Protein AF-A0A4Q5N8C0-F1 (afdb_monomer_lite)

Structure (mmCIF, N/CA/C/O backbone):
data_AF-A0A4Q5N8C0-F1
#
_entry.id   AF-A0A4Q5N8C0-F1
#
loop_
_atom_site.group_PDB
_atom_site.id
_atom_site.type_symbol
_atom_site.label_atom_id
_atom_site.label_alt_id
_atom_site.label_comp_id
_atom_site.label_asym_id
_atom_site.label_entity_id
_atom_site.label_seq_id
_atom_site.pdbx_PDB_ins_code
_atom_site.Cartn_x
_atom_site.Cartn_y
_atom_site.Cartn_z
_atom_site.occupancy
_atom_site.B_iso_or_equiv
_atom_site.auth_seq_id
_atom_site.auth_comp_id
_atom_site.auth_asym_id
_atom_site.auth_atom_id
_atom_site.pdbx_PDB_model_num
ATOM 1 N N . MET A 1 1 ? -14.008 -33.282 39.082 1.00 51.38 1 MET A N 1
ATOM 2 C CA . MET A 1 1 ? -14.735 -32.876 37.865 1.00 51.38 1 MET A CA 1
ATOM 3 C C . MET A 1 1 ? -13.924 -31.740 37.279 1.00 51.38 1 MET A C 1
ATOM 5 O O . MET A 1 1 ? -13.877 -30.694 37.902 1.00 51.38 1 MET A O 1
ATOM 9 N N . SER A 1 2 ? -13.135 -32.016 36.242 1.00 55.94 2 SER A N 1
ATOM 10 C CA . SER A 1 2 ? -12.121 -31.096 35.720 1.00 55.94 2 SER A CA 1
ATOM 11 C C . SER A 1 2 ? -12.774 -29.844 35.144 1.00 55.94 2 SER A C 1
ATOM 13 O O . SER A 1 2 ? -13.571 -29.945 34.214 1.00 55.94 2 SER A O 1
ATOM 15 N N . GLU A 1 3 ? -12.448 -28.681 35.698 1.00 65.12 3 GLU A N 1
ATOM 16 C CA . GLU A 1 3 ? -12.734 -27.397 35.072 1.00 65.12 3 GLU A CA 1
ATOM 17 C C . GLU A 1 3 ? -11.898 -27.297 33.793 1.00 65.12 3 GLU A C 1
ATOM 19 O O . GLU A 1 3 ? -10.679 -27.135 33.822 1.00 65.12 3 GLU A O 1
ATOM 24 N N . ASP A 1 4 ? -12.568 -27.466 32.656 1.00 54.84 4 ASP A N 1
ATOM 25 C CA . ASP A 1 4 ? -12.039 -27.148 31.338 1.00 54.84 4 ASP A CA 1
ATOM 26 C C . ASP A 1 4 ? -11.800 -25.632 31.269 1.00 54.84 4 ASP A C 1
ATOM 28 O O . ASP A 1 4 ? -12.680 -24.840 30.931 1.00 54.84 4 ASP A O 1
ATOM 32 N N . HIS A 1 5 ? -10.600 -25.205 31.660 1.00 56.09 5 HIS A N 1
ATOM 33 C CA . HIS A 1 5 ? -10.056 -23.898 31.314 1.00 56.09 5 HIS A CA 1
ATOM 34 C C . HIS A 1 5 ? -9.683 -23.892 29.830 1.00 56.09 5 HIS A C 1
ATOM 36 O O . HIS A 1 5 ? -8.511 -23.848 29.461 1.00 56.09 5 HIS A O 1
ATOM 42 N N . SER A 1 6 ? -10.700 -23.905 28.971 1.00 63.94 6 SER A N 1
ATOM 43 C CA . SER A 1 6 ? -10.562 -23.450 27.596 1.00 63.94 6 SER A CA 1
ATOM 44 C C . SER A 1 6 ? -10.346 -21.932 27.636 1.00 63.94 6 SER A C 1
ATOM 46 O O . SER A 1 6 ? -11.261 -21.202 28.029 1.00 63.9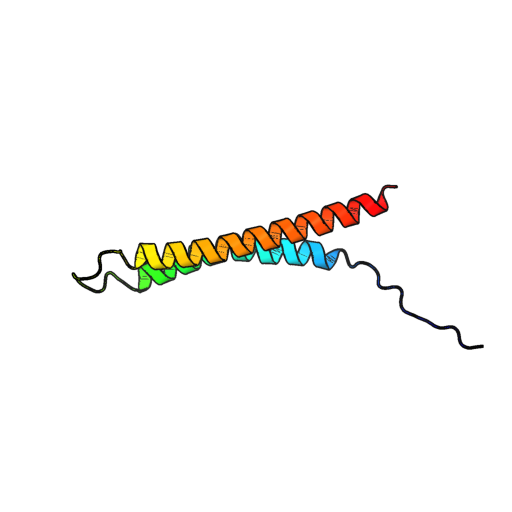4 6 SER A O 1
ATOM 48 N N . PRO A 1 7 ? -9.151 -21.412 27.289 1.00 56.12 7 PRO A N 1
ATOM 49 C CA . PRO A 1 7 ? -8.936 -19.976 27.239 1.00 56.12 7 PRO A CA 1
ATOM 50 C C . PRO A 1 7 ? -9.856 -19.404 26.161 1.00 56.12 7 PRO A C 1
ATOM 52 O O . PRO A 1 7 ? -9.661 -19.645 24.969 1.00 56.12 7 PRO A O 1
ATOM 55 N N . ALA A 1 8 ? -10.885 -18.665 26.578 1.00 55.59 8 ALA A N 1
ATOM 56 C CA . ALA A 1 8 ? -11.727 -17.910 25.667 1.00 55.59 8 ALA A CA 1
ATOM 57 C C . ALA A 1 8 ? -10.812 -16.993 24.844 1.00 55.59 8 ALA A C 1
ATOM 59 O O . ALA A 1 8 ? -10.177 -16.087 25.385 1.00 55.59 8 ALA A O 1
ATOM 60 N N . ALA A 1 9 ? -10.685 -17.282 23.548 1.00 55.12 9 ALA A N 1
ATOM 61 C CA . ALA A 1 9 ? -9.855 -16.529 22.624 1.00 55.12 9 ALA A CA 1
ATOM 62 C C . ALA A 1 9 ? -10.356 -15.081 22.569 1.00 55.12 9 ALA A C 1
ATOM 64 O O . ALA A 1 9 ? -11.296 -14.761 21.841 1.00 55.12 9 ALA A O 1
ATOM 65 N N . HIS A 1 10 ? -9.752 -14.206 23.373 1.00 55.41 10 HIS A N 1
ATOM 66 C CA . HIS A 1 10 ? -10.043 -12.783 23.348 1.00 55.41 10 HIS A CA 1
ATOM 67 C C . HIS A 1 10 ? -9.705 -12.265 21.942 1.00 55.41 10 HIS A C 1
ATOM 69 O O . HIS A 1 10 ? -8.559 -12.416 21.508 1.00 55.41 10 HIS A O 1
ATOM 75 N N . PRO A 1 11 ? -10.660 -11.672 21.200 1.00 56.06 11 PRO A N 1
ATOM 76 C CA . PRO A 1 11 ? -10.362 -11.047 19.922 1.00 56.06 11 PRO A CA 1
ATOM 77 C C . PRO A 1 11 ? -9.390 -9.905 20.192 1.00 56.06 11 PRO A C 1
ATOM 79 O O . PRO A 1 11 ? -9.773 -8.889 20.767 1.00 56.06 11 PRO A O 1
ATOM 82 N N . ASP A 1 12 ? -8.123 -10.118 19.859 1.00 63.78 12 ASP A N 1
ATOM 83 C CA . ASP A 1 12 ? -7.044 -9.219 20.235 1.00 63.78 12 ASP A CA 1
ATOM 84 C C . ASP A 1 12 ? -7.077 -7.984 19.310 1.00 63.78 12 ASP A C 1
ATOM 86 O O . ASP A 1 12 ? -6.747 -8.093 18.119 1.00 63.78 12 ASP A O 1
ATOM 90 N N . PRO A 1 13 ? -7.522 -6.803 19.789 1.00 63.00 13 PRO A N 1
ATOM 91 C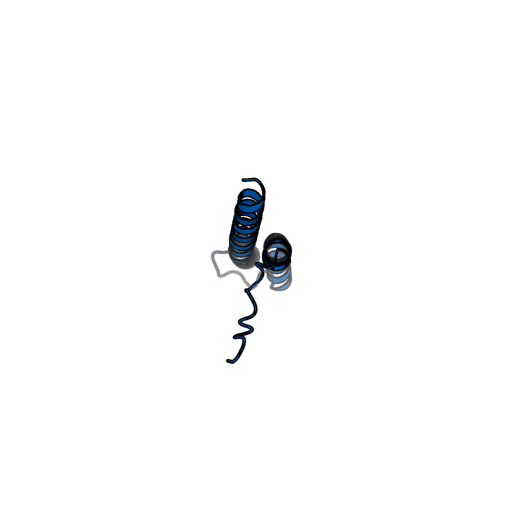 CA . PRO A 1 13 ? -7.683 -5.613 18.946 1.00 63.00 13 PRO A CA 1
ATOM 92 C C . PRO A 1 13 ? -6.346 -5.141 18.353 1.00 63.00 13 PRO A C 1
ATOM 94 O O . PRO A 1 13 ? -6.318 -4.478 17.311 1.00 63.00 13 PRO A O 1
ATOM 97 N N . SER A 1 14 ? -5.233 -5.554 18.967 1.00 68.50 14 SER A N 1
ATOM 98 C CA . SER A 1 14 ? -3.864 -5.350 18.492 1.00 68.50 14 SER A CA 1
ATOM 99 C C . SER A 1 14 ? -3.625 -5.920 17.086 1.00 68.50 14 SER A C 1
ATOM 101 O O . SER A 1 14 ? -2.839 -5.362 16.315 1.00 68.50 14 SER A O 1
ATOM 103 N N . ARG A 1 15 ? -4.345 -6.981 16.693 1.00 70.56 15 ARG A N 1
ATOM 104 C CA . ARG A 1 15 ? -4.198 -7.630 15.382 1.00 70.56 15 ARG A CA 1
ATOM 105 C C . ARG A 1 15 ? -4.702 -6.748 14.237 1.00 70.56 15 ARG A C 1
ATOM 107 O O . ARG A 1 15 ? -4.071 -6.703 13.182 1.00 70.56 15 ARG A O 1
ATOM 114 N N . GLY A 1 16 ? -5.795 -6.013 14.463 1.00 70.25 16 GLY A N 1
ATOM 115 C CA . GLY A 1 16 ? -6.346 -5.052 13.503 1.00 70.25 16 GLY A CA 1
ATOM 116 C C . GLY A 1 16 ? -5.411 -3.860 13.309 1.00 70.25 16 GLY A C 1
ATOM 117 O O . GLY A 1 16 ? -4.982 -3.587 12.190 1.00 70.25 16 GLY A O 1
ATOM 118 N N . VAL A 1 17 ? -4.987 -3.232 14.410 1.00 76.69 17 VAL A N 1
ATOM 119 C CA . VAL A 1 17 ? -4.057 -2.088 14.385 1.00 76.69 17 VAL A CA 1
ATOM 120 C C . VAL A 1 17 ? -2.732 -2.456 13.712 1.00 76.69 17 VAL A C 1
ATOM 122 O O . VAL A 1 17 ? -2.261 -1.732 12.837 1.00 76.69 17 VAL A O 1
ATOM 125 N N . ARG A 1 18 ? -2.161 -3.625 14.033 1.00 76.38 18 ARG A N 1
ATOM 126 C CA . ARG A 1 18 ? -0.919 -4.101 13.406 1.00 76.38 18 ARG A CA 1
ATOM 127 C C . ARG A 1 18 ? -1.068 -4.292 11.897 1.00 76.38 18 ARG A C 1
ATOM 129 O O . ARG A 1 18 ? -0.149 -3.952 11.162 1.00 76.38 18 ARG A O 1
ATOM 136 N N . SER A 1 19 ? -2.208 -4.803 11.429 1.00 73.25 19 SER A N 1
ATOM 137 C CA . SER A 1 19 ? -2.460 -4.974 9.991 1.00 73.25 19 SER A CA 1
ATOM 138 C C . SER A 1 19 ? -2.641 -3.649 9.242 1.00 73.25 19 SER A C 1
ATOM 140 O O . SER A 1 19 ? -2.172 -3.536 8.112 1.00 73.25 19 SER A O 1
ATOM 142 N N . ILE A 1 20 ? -3.229 -2.632 9.885 1.00 77.94 20 ILE A N 1
ATOM 143 C CA . ILE A 1 20 ? -3.333 -1.273 9.332 1.00 77.94 20 ILE A CA 1
ATOM 144 C C . ILE A 1 20 ? -1.937 -0.670 9.176 1.00 77.94 20 ILE A C 1
ATOM 146 O O . ILE A 1 20 ? -1.605 -0.218 8.087 1.00 77.94 20 ILE A O 1
ATOM 150 N N . ILE A 1 21 ? -1.106 -0.730 10.225 1.00 83.69 21 ILE A N 1
ATOM 151 C CA . ILE A 1 21 ? 0.260 -0.178 10.215 1.00 83.69 21 ILE A CA 1
ATOM 152 C C . ILE A 1 21 ? 1.130 -0.876 9.163 1.00 83.69 21 ILE A C 1
ATOM 154 O O . ILE A 1 21 ? 1.817 -0.211 8.388 1.00 83.69 21 ILE A O 1
ATOM 158 N N . LEU A 1 22 ? 1.102 -2.214 9.106 1.00 80.19 22 LEU A N 1
ATOM 159 C CA . LEU A 1 22 ? 1.885 -2.961 8.118 1.00 80.19 22 LEU A CA 1
ATOM 160 C C . LEU A 1 22 ? 1.420 -2.652 6.692 1.00 80.19 22 LEU A C 1
ATOM 162 O O . LEU A 1 22 ? 2.244 -2.432 5.808 1.00 80.19 22 LEU A O 1
ATOM 166 N N . GLY A 1 23 ? 0.102 -2.619 6.477 1.00 75.94 23 GLY A N 1
ATOM 167 C CA . GLY A 1 23 ? -0.485 -2.327 5.177 1.00 75.94 23 GLY A CA 1
ATOM 168 C C . GLY A 1 23 ? -0.200 -0.896 4.714 1.00 75.94 23 GLY A C 1
ATOM 169 O O . GLY A 1 23 ? 0.176 -0.705 3.562 1.00 75.94 23 GLY A O 1
ATOM 170 N N . SER A 1 24 ? -0.288 0.102 5.603 1.00 77.56 24 SER A N 1
ATOM 171 C CA . SER A 1 24 ? 0.048 1.494 5.279 1.00 77.56 24 SER A CA 1
ATOM 172 C C . SER A 1 24 ? 1.534 1.667 4.981 1.00 77.56 24 SER A C 1
ATOM 174 O O . SER A 1 24 ? 1.897 2.398 4.064 1.00 77.56 24 SER A O 1
ATOM 176 N N . LEU A 1 25 ? 2.400 0.968 5.724 1.00 84.25 25 LEU A N 1
ATOM 177 C CA . LEU A 1 25 ? 3.837 0.992 5.476 1.00 84.25 25 LEU A CA 1
ATOM 178 C C . LEU A 1 25 ? 4.158 0.385 4.104 1.00 84.25 25 LEU A C 1
ATOM 180 O O . LEU A 1 25 ? 4.882 0.994 3.326 1.00 84.25 25 LEU A O 1
ATOM 184 N N . LEU A 1 26 ? 3.568 -0.767 3.772 1.00 79.81 26 LEU A N 1
ATOM 185 C CA . LEU A 1 26 ? 3.700 -1.397 2.453 1.00 79.81 26 LEU A CA 1
ATOM 186 C C . LEU A 1 26 ? 3.153 -0.511 1.327 1.00 79.81 26 LEU A C 1
ATOM 188 O O . LEU A 1 26 ? 3.788 -0.406 0.282 1.00 79.81 26 LEU A O 1
ATOM 192 N N . ALA A 1 27 ? 2.022 0.161 1.551 1.00 77.62 27 ALA A N 1
ATOM 193 C CA . ALA A 1 27 ? 1.394 1.044 0.572 1.00 77.62 27 ALA A CA 1
ATOM 194 C C . ALA A 1 27 ? 2.291 2.210 0.139 1.00 77.62 27 ALA A C 1
ATOM 196 O O . ALA A 1 27 ? 2.224 2.628 -1.012 1.00 77.62 27 ALA A O 1
ATOM 197 N N . VAL A 1 28 ? 3.126 2.722 1.046 1.00 82.19 28 VAL A N 1
ATOM 198 C CA . VAL A 1 28 ? 4.018 3.857 0.773 1.00 82.19 28 VAL A CA 1
ATOM 199 C C . VAL A 1 28 ? 5.424 3.389 0.402 1.00 82.19 28 VAL A C 1
ATOM 201 O O . VAL A 1 28 ? 6.010 3.894 -0.554 1.00 82.19 28 VAL A O 1
ATOM 204 N N . LEU A 1 29 ? 5.976 2.409 1.122 1.00 83.81 29 LEU A N 1
ATOM 205 C CA . LEU A 1 29 ? 7.366 1.997 0.921 1.00 83.81 29 LEU A CA 1
ATOM 206 C C . LEU A 1 29 ? 7.559 1.141 -0.329 1.00 83.81 29 LEU A C 1
ATOM 208 O O . LEU A 1 29 ? 8.630 1.206 -0.923 1.00 83.81 29 LEU A O 1
ATOM 212 N N . ALA A 1 30 ? 6.560 0.365 -0.759 1.00 82.12 30 ALA A N 1
ATOM 213 C CA . ALA A 1 30 ? 6.711 -0.458 -1.957 1.00 82.12 30 ALA A CA 1
ATOM 214 C C . ALA A 1 30 ? 6.773 0.370 -3.257 1.00 82.12 30 ALA A C 1
ATOM 216 O O . ALA A 1 30 ? 7.689 0.126 -4.045 1.00 82.12 30 ALA A O 1
ATOM 217 N N . PRO A 1 31 ? 5.918 1.392 -3.479 1.00 76.00 31 PRO A N 1
ATOM 218 C CA . PRO A 1 31 ? 6.073 2.291 -4.622 1.00 76.00 31 PRO A CA 1
ATOM 219 C C . PRO A 1 31 ? 7.390 3.069 -4.592 1.00 76.00 31 PRO A C 1
ATOM 221 O O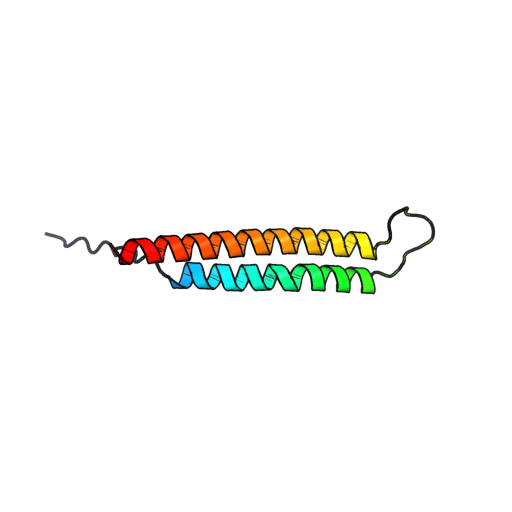 . PRO A 1 31 ? 8.064 3.156 -5.615 1.00 76.00 31 PRO A O 1
ATOM 224 N N . LEU A 1 32 ? 7.7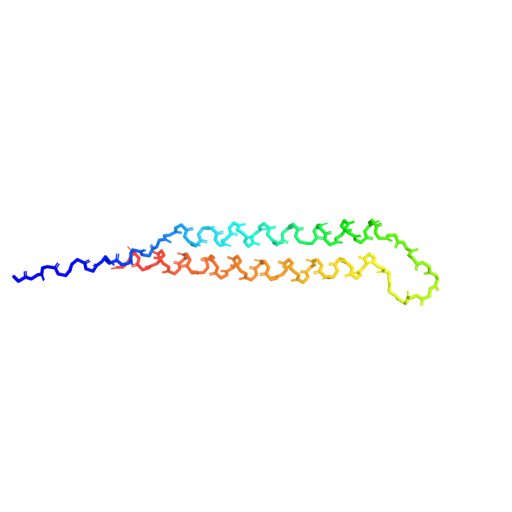97 3.583 -3.423 1.00 82.12 32 LEU A N 1
ATOM 225 C CA . LEU A 1 32 ? 9.071 4.297 -3.270 1.00 82.12 32 LEU A CA 1
ATOM 226 C C . LEU A 1 32 ? 10.278 3.389 -3.540 1.00 82.12 32 LEU A C 1
ATOM 228 O O . LEU A 1 32 ? 11.219 3.803 -4.211 1.00 82.12 32 LEU A O 1
ATOM 232 N N . GLY A 1 33 ? 10.242 2.146 -3.055 1.00 80.88 33 GLY A N 1
ATOM 233 C CA . GLY A 1 33 ? 11.272 1.143 -3.316 1.00 80.88 33 GLY A CA 1
ATOM 234 C C . GLY A 1 33 ? 11.334 0.735 -4.788 1.00 80.88 33 GLY A C 1
ATOM 235 O O . GLY A 1 33 ? 12.427 0.624 -5.335 1.00 80.88 33 GLY A O 1
ATOM 236 N N . GLY A 1 34 ? 10.181 0.581 -5.447 1.00 74.75 34 GLY A N 1
ATOM 237 C CA . GLY A 1 34 ? 10.103 0.337 -6.889 1.00 74.75 34 GLY A CA 1
ATOM 238 C C . GLY A 1 34 ? 10.687 1.493 -7.695 1.00 74.75 34 GLY A C 1
ATOM 239 O O . GLY A 1 34 ? 11.564 1.285 -8.524 1.00 74.75 34 GLY A O 1
ATOM 240 N N . PHE A 1 35 ? 10.297 2.729 -7.386 1.00 80.50 35 PHE A N 1
ATOM 241 C CA . PHE A 1 35 ? 10.879 3.920 -8.006 1.00 80.50 35 PHE A CA 1
ATOM 242 C C . PHE A 1 35 ? 12.405 3.987 -7.821 1.00 80.50 35 PHE A C 1
ATOM 244 O O . PHE A 1 35 ? 13.140 4.197 -8.786 1.00 80.50 35 PHE A O 1
ATOM 251 N N . LEU A 1 36 ? 12.893 3.759 -6.596 1.00 83.25 36 LEU A N 1
ATOM 252 C CA . LEU A 1 36 ? 14.321 3.805 -6.285 1.00 83.25 36 LEU A CA 1
ATOM 253 C C . LEU A 1 36 ? 15.102 2.700 -7.013 1.00 83.25 36 LEU A C 1
ATOM 255 O O . LEU A 1 36 ? 16.142 2.981 -7.606 1.00 83.25 36 LEU A O 1
ATOM 259 N N . GLY A 1 37 ? 14.582 1.470 -7.035 1.00 77.12 37 GLY A N 1
ATOM 260 C CA . GLY A 1 37 ? 15.174 0.357 -7.780 1.00 77.12 37 GLY A CA 1
ATOM 261 C C . GLY A 1 37 ? 15.240 0.630 -9.285 1.00 77.12 37 GLY A C 1
ATOM 262 O O . GLY A 1 37 ? 16.286 0.426 -9.896 1.00 77.12 37 GLY A O 1
ATOM 263 N N . GLY A 1 38 ? 14.172 1.189 -9.860 1.00 71.31 38 GLY A N 1
ATOM 264 C CA . GLY A 1 38 ? 14.140 1.614 -11.262 1.00 71.31 38 GLY A CA 1
ATOM 265 C C . GLY A 1 38 ? 15.155 2.711 -11.579 1.00 71.31 38 GLY A C 1
ATOM 266 O O . GLY A 1 38 ? 15.826 2.650 -12.604 1.00 71.31 38 GLY A O 1
ATOM 267 N N . SER A 1 39 ? 15.336 3.674 -10.669 1.00 73.88 39 SER A N 1
ATOM 268 C CA . SER A 1 39 ? 16.329 4.743 -10.835 1.00 73.88 39 SER A CA 1
ATOM 269 C C . SER A 1 39 ? 17.777 4.238 -10.782 1.00 73.88 39 SER A C 1
ATOM 271 O O . SER A 1 39 ? 18.633 4.754 -11.496 1.00 73.88 39 SER A O 1
ATOM 273 N N . MET A 1 40 ? 18.050 3.202 -9.977 1.00 76.88 40 MET A N 1
ATOM 274 C CA . MET A 1 40 ? 19.373 2.573 -9.886 1.00 76.88 40 MET A CA 1
ATOM 275 C C . MET A 1 40 ? 19.668 1.635 -11.058 1.00 76.88 40 MET A C 1
ATOM 277 O O . MET A 1 40 ? 20.833 1.460 -11.406 1.00 76.88 40 MET A O 1
ATOM 281 N N . ALA A 1 41 ? 18.638 1.034 -11.662 1.00 73.12 41 ALA A N 1
ATOM 282 C CA . ALA A 1 41 ? 18.797 0.119 -12.790 1.00 73.12 41 ALA A CA 1
ATOM 283 C C . ALA A 1 41 ? 19.386 0.807 -14.036 1.00 73.12 41 ALA A C 1
ATOM 285 O O . ALA A 1 41 ? 20.044 0.144 -14.837 1.00 73.12 41 ALA A O 1
ATOM 286 N N . GLY A 1 42 ? 19.209 2.129 -14.160 1.00 62.72 42 GLY A N 1
ATOM 287 C CA . GLY A 1 42 ? 19.687 2.914 -15.296 1.00 62.72 42 GLY A CA 1
ATOM 288 C C . GLY A 1 42 ? 18.985 2.549 -16.610 1.00 62.72 42 GLY A C 1
ATOM 289 O O . GLY A 1 42 ? 18.348 1.506 -16.737 1.00 62.72 42 GLY A O 1
ATOM 290 N N . THR A 1 43 ? 19.088 3.418 -17.615 1.00 59.03 43 THR A N 1
ATOM 291 C CA . THR A 1 43 ? 18.546 3.155 -18.954 1.00 59.03 43 THR A CA 1
ATOM 292 C C . THR A 1 43 ? 19.482 2.205 -19.702 1.00 59.03 43 THR A C 1
ATOM 294 O O . THR A 1 43 ? 20.417 2.608 -20.394 1.00 59.03 43 THR A O 1
ATOM 297 N N . SER A 1 44 ? 19.285 0.902 -19.522 1.00 58.53 44 SER A N 1
ATOM 298 C CA . SER A 1 44 ? 20.082 -0.137 -20.172 1.00 58.53 44 SER A CA 1
ATOM 299 C C . SER A 1 44 ? 19.695 -0.311 -21.648 1.00 58.53 44 SER A C 1
ATOM 301 O O . SER A 1 44 ? 19.099 -1.297 -22.053 1.00 58.53 44 SER A O 1
ATOM 303 N N . GLY A 1 45 ? 20.136 0.642 -22.472 1.00 56.09 45 GLY A N 1
ATOM 304 C CA . GLY A 1 45 ? 20.377 0.452 -23.904 1.00 56.09 45 GLY A CA 1
ATOM 305 C C . GLY A 1 45 ? 19.194 0.675 -24.864 1.00 56.09 45 GLY A C 1
ATOM 306 O O . GLY A 1 45 ? 18.046 0.772 -24.446 1.00 56.09 45 GLY A O 1
ATOM 307 N N . PRO A 1 46 ? 19.473 0.793 -26.180 1.00 58.09 46 PRO A N 1
ATOM 308 C CA . PRO A 1 46 ? 18.567 1.402 -27.164 1.00 58.09 46 PRO A CA 1
ATOM 309 C C . PRO A 1 46 ? 17.436 0.498 -27.689 1.00 58.09 46 PRO A C 1
ATOM 311 O O . PRO A 1 46 ? 16.917 0.777 -28.768 1.00 58.09 46 PRO A O 1
ATOM 314 N N . LEU A 1 47 ? 17.108 -0.617 -27.024 1.00 59.19 47 LEU A N 1
ATOM 315 C CA . LEU A 1 47 ? 16.387 -1.723 -27.674 1.00 59.19 47 LEU A CA 1
ATOM 316 C C . LEU A 1 47 ? 15.140 -2.276 -26.973 1.00 59.19 47 LEU A C 1
ATOM 318 O O . LEU A 1 47 ? 14.557 -3.198 -27.528 1.00 59.19 47 LEU A O 1
ATOM 322 N N . ASP A 1 48 ? 14.658 -1.712 -25.866 1.00 55.44 48 ASP A N 1
ATOM 323 C CA . ASP A 1 48 ? 13.384 -2.162 -25.287 1.00 55.44 48 ASP A CA 1
ATOM 324 C C . ASP A 1 48 ? 12.389 -1.004 -25.163 1.00 55.44 48 ASP A C 1
ATOM 326 O O . ASP A 1 48 ? 12.673 0.037 -24.579 1.00 55.44 48 ASP A O 1
ATOM 330 N N . ASP A 1 49 ? 11.208 -1.205 -25.746 1.00 68.06 49 ASP A N 1
ATOM 331 C CA . ASP A 1 49 ? 10.108 -0.248 -25.972 1.00 68.06 49 ASP A CA 1
ATOM 332 C C . ASP A 1 49 ? 9.503 0.350 -24.675 1.00 68.06 49 ASP A C 1
ATOM 334 O O . ASP A 1 49 ? 8.540 1.116 -24.708 1.00 68.06 49 ASP A O 1
ATOM 338 N N . VAL A 1 50 ? 10.041 -0.008 -23.500 1.00 67.19 50 VAL A N 1
ATOM 339 C CA . VAL A 1 50 ? 9.548 0.412 -22.184 1.00 67.19 50 VAL A CA 1
ATOM 340 C C . VAL A 1 50 ? 10.717 0.747 -21.259 1.00 67.19 50 VAL A C 1
ATOM 342 O O . VAL A 1 50 ? 11.550 -0.104 -20.956 1.00 67.19 50 VAL A O 1
ATOM 345 N N . ASP A 1 51 ? 10.738 1.987 -20.760 1.00 77.31 51 ASP A N 1
ATOM 346 C CA . ASP A 1 51 ? 11.770 2.469 -19.840 1.00 77.31 51 ASP A CA 1
ATOM 347 C C . ASP A 1 51 ? 11.785 1.619 -18.545 1.00 77.31 51 ASP A C 1
ATOM 349 O O . ASP A 1 51 ? 10.742 1.492 -17.883 1.00 77.31 51 ASP A O 1
ATOM 353 N N . PRO A 1 52 ? 12.935 1.041 -18.147 1.00 74.19 52 PRO A N 1
ATOM 354 C CA . PRO A 1 52 ? 13.061 0.250 -16.925 1.00 74.19 52 PRO A CA 1
ATOM 355 C C . PRO A 1 52 ? 12.558 0.972 -15.667 1.00 74.19 52 PRO A C 1
ATOM 357 O O . PRO A 1 52 ? 12.063 0.318 -14.744 1.00 74.19 52 PRO A O 1
ATOM 360 N N . LEU A 1 53 ? 12.614 2.309 -15.634 1.00 78.06 53 LEU A N 1
ATOM 361 C CA . LEU A 1 53 ? 12.042 3.107 -14.550 1.00 78.06 53 LEU A CA 1
ATOM 362 C C . LEU A 1 53 ? 10.526 2.893 -14.419 1.00 78.06 53 LEU A C 1
ATOM 364 O O . LEU A 1 53 ? 10.012 2.736 -13.310 1.00 78.06 53 LEU A O 1
ATOM 368 N N . VAL A 1 54 ? 9.812 2.854 -15.547 1.00 79.19 54 VAL A N 1
ATOM 369 C CA . VAL A 1 54 ? 8.359 2.639 -15.596 1.00 79.19 54 VAL A CA 1
ATOM 370 C C . VAL A 1 54 ? 8.021 1.227 -15.135 1.00 79.19 54 VAL A C 1
ATOM 372 O O . VAL A 1 54 ? 7.104 1.053 -14.335 1.00 79.19 54 VAL A O 1
ATOM 375 N N . VAL A 1 55 ? 8.784 0.223 -15.571 1.00 83.00 55 VAL A N 1
ATOM 376 C CA . VAL A 1 55 ? 8.568 -1.178 -15.177 1.00 83.00 55 VAL A CA 1
ATOM 377 C C . VAL A 1 55 ? 8.694 -1.341 -13.662 1.00 83.00 55 VAL A C 1
ATOM 379 O O . VAL A 1 55 ? 7.788 -1.862 -13.008 1.00 83.00 55 VAL A O 1
ATOM 382 N N . TRP A 1 56 ? 9.784 -0.843 -13.082 1.00 77.56 56 TRP A N 1
ATOM 383 C CA . TRP A 1 56 ? 10.032 -0.936 -11.646 1.00 77.56 56 TRP A CA 1
ATOM 384 C C . TRP A 1 56 ? 9.040 -0.120 -10.809 1.00 77.56 56 TRP A C 1
ATOM 386 O O . TRP A 1 56 ? 8.620 -0.568 -9.737 1.00 77.56 56 TRP A O 1
ATOM 396 N N . LEU A 1 57 ? 8.602 1.037 -11.314 1.00 82.56 57 LEU A N 1
ATOM 397 C CA . LEU A 1 57 ? 7.552 1.833 -10.685 1.00 82.56 57 LEU A CA 1
ATOM 398 C C . LEU A 1 57 ? 6.209 1.096 -10.689 1.00 82.56 57 LEU A C 1
ATOM 400 O O . LEU A 1 57 ? 5.543 1.047 -9.657 1.00 82.56 57 LEU A O 1
ATOM 404 N N . VAL A 1 58 ? 5.815 0.498 -11.816 1.00 81.94 58 VAL A N 1
ATOM 405 C CA . VAL A 1 58 ? 4.565 -0.269 -11.933 1.00 81.94 58 VAL A CA 1
ATOM 406 C C . VAL A 1 58 ? 4.584 -1.466 -10.988 1.00 81.94 58 VAL A C 1
ATOM 408 O O . VAL A 1 58 ? 3.616 -1.680 -10.261 1.00 81.94 58 VAL A O 1
ATOM 411 N N . VAL A 1 59 ? 5.694 -2.203 -10.920 1.00 87.12 59 VAL A N 1
ATOM 412 C CA . VAL A 1 59 ? 5.853 -3.316 -9.970 1.00 87.12 59 VAL A CA 1
ATOM 413 C C . VAL A 1 59 ? 5.714 -2.824 -8.525 1.00 87.12 59 VAL A C 1
ATOM 415 O O . VAL A 1 59 ? 4.931 -3.387 -7.756 1.00 87.12 59 VAL A O 1
ATOM 418 N N . GLY A 1 60 ? 6.403 -1.736 -8.163 1.00 81.69 60 GLY A N 1
ATOM 419 C CA . GLY A 1 60 ? 6.287 -1.120 -6.838 1.00 81.69 60 GLY A CA 1
ATOM 420 C C . GLY A 1 60 ? 4.866 -0.649 -6.517 1.00 81.69 60 GLY A C 1
ATOM 421 O O . GLY A 1 60 ? 4.389 -0.837 -5.399 1.00 81.69 60 GLY A O 1
ATOM 422 N N . MET A 1 61 ? 4.160 -0.098 -7.505 1.00 82.94 61 MET A N 1
ATOM 423 C CA . MET A 1 61 ? 2.777 0.367 -7.389 1.00 82.94 61 MET A CA 1
ATOM 424 C C . MET A 1 61 ? 1.796 -0.789 -7.179 1.00 82.94 61 MET A C 1
ATOM 426 O O . MET A 1 61 ? 0.914 -0.688 -6.329 1.00 82.94 61 MET A O 1
ATOM 430 N N . VAL A 1 62 ? 1.958 -1.909 -7.892 1.00 87.38 62 VAL A N 1
ATOM 431 C CA . VAL A 1 62 ? 1.128 -3.110 -7.694 1.00 87.38 62 VAL A CA 1
ATOM 432 C C . VAL A 1 62 ? 1.323 -3.662 -6.281 1.00 87.38 62 VAL A C 1
ATOM 434 O O . VAL A 1 62 ? 0.343 -3.931 -5.585 1.00 87.38 62 VAL A O 1
ATOM 437 N N . ILE A 1 63 ? 2.572 -3.770 -5.817 1.00 84.31 63 ILE A N 1
ATOM 438 C CA . ILE A 1 63 ? 2.878 -4.229 -4.454 1.00 84.31 63 ILE A CA 1
ATOM 439 C C . ILE A 1 63 ? 2.318 -3.245 -3.412 1.00 84.31 63 ILE A C 1
ATOM 441 O O . ILE A 1 63 ? 1.704 -3.669 -2.430 1.00 84.31 63 ILE A O 1
ATOM 445 N N . GLY A 1 64 ? 2.455 -1.937 -3.645 1.00 79.31 64 GLY A N 1
ATOM 446 C CA . GLY A 1 64 ? 1.856 -0.897 -2.808 1.00 79.31 64 GLY A CA 1
ATOM 447 C C . GLY A 1 64 ? 0.333 -1.012 -2.736 1.00 79.31 64 GLY A C 1
ATOM 448 O O . GLY A 1 64 ? -0.242 -0.974 -1.648 1.00 79.31 64 GLY A O 1
ATOM 449 N N . GLY A 1 65 ? -0.326 -1.259 -3.870 1.00 81.88 65 GLY A N 1
ATOM 450 C CA . GLY A 1 65 ? -1.769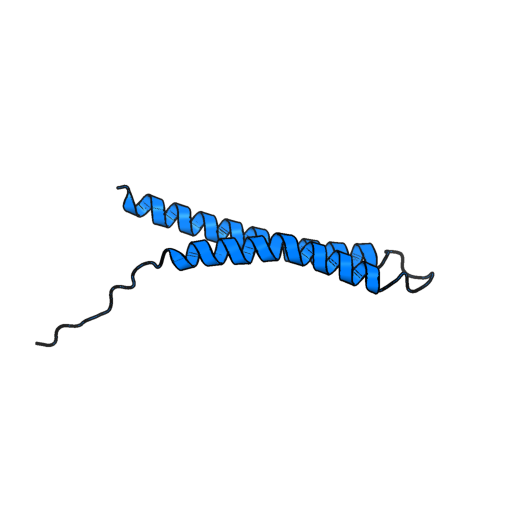 -1.491 -3.951 1.00 81.88 65 GLY A CA 1
ATOM 451 C C . GLY A 1 65 ? -2.230 -2.702 -3.134 1.00 81.88 65 GLY A C 1
ATOM 452 O O . GLY A 1 65 ? -3.246 -2.630 -2.439 1.00 81.88 65 GLY A O 1
ATOM 453 N N . ILE A 1 66 ? -1.453 -3.791 -3.124 1.00 85.62 66 ILE A N 1
ATOM 454 C CA . ILE A 1 66 ? -1.709 -4.945 -2.246 1.00 85.62 66 ILE A CA 1
ATOM 455 C C . ILE A 1 66 ? -1.595 -4.531 -0.769 1.00 85.62 66 ILE A C 1
ATOM 457 O O . ILE A 1 66 ? -2.441 -4.908 0.045 1.00 85.62 66 ILE A O 1
ATOM 461 N N . GLY A 1 67 ? -0.604 -3.703 -0.421 1.00 77.06 67 GLY A N 1
ATOM 462 C CA . GLY A 1 67 ? -0.468 -3.106 0.912 1.00 77.06 67 GLY A CA 1
ATOM 463 C C . GLY A 1 67 ? -1.709 -2.315 1.341 1.00 77.06 67 GLY A C 1
ATOM 464 O O . GLY A 1 67 ? -2.215 -2.517 2.448 1.00 77.06 67 GLY A O 1
ATOM 465 N N . VAL A 1 68 ? -2.267 -1.497 0.441 1.00 77.81 68 VAL A N 1
ATOM 466 C CA . VAL A 1 68 ? -3.524 -0.764 0.676 1.00 77.81 68 VAL A CA 1
ATOM 467 C C . VAL A 1 68 ? -4.683 -1.728 0.932 1.00 77.81 68 VAL A C 1
ATOM 469 O O . VAL A 1 68 ? -5.416 -1.549 1.902 1.00 77.81 68 VAL A O 1
ATOM 472 N N . ALA A 1 69 ? -4.837 -2.781 0.124 1.00 82.88 69 ALA A N 1
ATOM 473 C CA . ALA A 1 69 ? -5.901 -3.769 0.319 1.00 82.88 69 ALA A CA 1
ATOM 474 C C . ALA A 1 69 ? -5.805 -4.462 1.693 1.00 82.88 69 ALA A C 1
ATOM 476 O O . ALA A 1 69 ? -6.820 -4.668 2.366 1.00 82.88 69 ALA A O 1
ATOM 477 N N . ILE A 1 70 ? -4.585 -4.769 2.147 1.00 78.38 70 ILE A N 1
ATOM 478 C CA . ILE A 1 70 ? -4.327 -5.325 3.483 1.00 78.38 70 ILE A CA 1
ATOM 479 C C . ILE A 1 70 ? -4.682 -4.306 4.577 1.00 78.38 70 ILE A C 1
ATOM 481 O O . ILE A 1 70 ? -5.358 -4.675 5.541 1.00 78.38 70 ILE A O 1
ATOM 485 N N . ALA A 1 71 ? -4.293 -3.036 4.419 1.00 76.00 71 ALA A N 1
ATOM 486 C CA . ALA A 1 71 ? -4.604 -1.970 5.373 1.00 76.00 71 ALA A CA 1
ATOM 487 C C . ALA A 1 71 ? -6.117 -1.758 5.517 1.00 76.00 71 ALA A C 1
ATOM 489 O O . ALA A 1 71 ? -6.636 -1.700 6.633 1.00 76.00 71 ALA A O 1
ATOM 490 N N . VAL A 1 72 ? -6.836 -1.708 4.391 1.00 79.31 72 VAL A N 1
ATOM 491 C CA . VAL A 1 72 ? -8.295 -1.546 4.354 1.00 79.31 72 VAL A CA 1
ATOM 492 C C . VAL A 1 72 ? -8.983 -2.745 5.001 1.00 79.31 72 VAL A C 1
ATOM 494 O O . VAL A 1 72 ? -9.865 -2.558 5.836 1.00 79.31 72 VAL A O 1
ATOM 497 N N . ARG A 1 73 ? -8.559 -3.980 4.697 1.00 81.12 73 ARG A N 1
ATOM 498 C CA . ARG A 1 73 ? -9.111 -5.187 5.336 1.00 81.12 73 ARG A CA 1
ATOM 499 C C . ARG A 1 73 ? -8.871 -5.189 6.848 1.00 81.12 73 ARG A C 1
ATOM 501 O O . ARG A 1 73 ? -9.769 -5.557 7.605 1.00 81.12 73 ARG A O 1
ATOM 508 N N . GLY A 1 74 ? -7.691 -4.750 7.282 1.00 77.31 74 GLY A N 1
ATOM 509 C CA . GLY A 1 74 ? -7.337 -4.563 8.688 1.00 77.31 74 GLY A CA 1
ATOM 510 C C . GLY A 1 74 ? -8.208 -3.534 9.405 1.00 77.31 74 GLY A C 1
ATOM 511 O O . GLY A 1 74 ? -8.732 -3.806 10.486 1.00 77.31 74 GLY A O 1
ATOM 512 N N . GLY A 1 75 ? -8.426 -2.384 8.762 1.00 74.19 75 GLY A N 1
ATOM 513 C CA . GLY A 1 75 ? -9.322 -1.328 9.229 1.00 74.19 75 GLY A CA 1
ATOM 514 C C . GLY A 1 75 ? -10.768 -1.795 9.335 1.00 74.19 75 GLY A C 1
ATOM 515 O O . GLY A 1 75 ? -11.411 -1.582 10.358 1.00 74.19 75 GLY A O 1
ATOM 516 N N . LEU A 1 76 ? -11.264 -2.514 8.326 1.00 79.56 76 LEU A N 1
ATOM 517 C CA . LEU A 1 76 ? -12.632 -3.028 8.311 1.00 79.56 76 LEU A CA 1
ATOM 518 C C . LEU A 1 76 ? -12.870 -4.069 9.416 1.00 79.56 76 LEU A C 1
ATOM 520 O O . LEU A 1 76 ? -13.918 -4.061 10.061 1.00 79.56 76 LEU A O 1
ATOM 524 N N . LEU A 1 77 ? -11.886 -4.939 9.673 1.00 72.62 77 LEU A N 1
ATOM 525 C CA . LEU A 1 77 ? -11.913 -5.888 10.791 1.00 72.62 77 LEU A CA 1
ATOM 526 C C . LEU A 1 77 ? -11.915 -5.170 12.145 1.00 72.62 77 LEU A C 1
ATOM 528 O O . LEU A 1 77 ? -12.652 -5.576 13.041 1.00 72.62 77 LEU A O 1
ATOM 532 N N . TRP A 1 78 ? -11.134 -4.097 12.286 1.00 67.06 78 TRP A N 1
ATOM 533 C CA . TRP A 1 78 ? -11.093 -3.297 13.509 1.00 67.06 78 TRP A CA 1
ATOM 534 C C . TRP A 1 78 ? -12.416 -2.565 13.763 1.00 67.06 78 TRP A C 1
ATOM 536 O O . TRP A 1 78 ? -12.970 -2.670 14.854 1.00 67.06 78 TRP A O 1
ATOM 546 N N . VAL A 1 79 ? -12.982 -1.914 12.741 1.00 70.94 79 VAL A N 1
ATOM 547 C CA . VAL A 1 79 ? -14.290 -1.244 12.827 1.00 70.94 79 VAL A CA 1
ATOM 548 C C . VAL A 1 79 ? -15.387 -2.250 13.178 1.00 70.94 79 VAL A C 1
ATOM 550 O O . VAL A 1 79 ? -16.176 -2.005 14.086 1.00 70.94 79 VAL A O 1
ATOM 553 N N . ARG A 1 80 ? -15.413 -3.417 12.525 1.00 69.31 80 ARG A N 1
ATOM 554 C CA . ARG A 1 80 ? -16.410 -4.462 12.799 1.00 69.31 80 ARG A CA 1
ATOM 555 C C . ARG A 1 80 ? -16.281 -5.042 14.210 1.00 69.31 80 ARG A C 1
ATOM 557 O O . ARG A 1 80 ? -17.298 -5.243 14.863 1.00 69.31 80 ARG A O 1
ATOM 564 N N . ALA A 1 81 ? -15.060 -5.253 14.701 1.00 66.81 81 ALA A N 1
ATOM 565 C CA . ALA A 1 81 ? -14.825 -5.678 16.082 1.00 66.81 81 ALA A CA 1
ATOM 566 C C . ALA A 1 81 ? -15.223 -4.599 17.107 1.00 66.81 81 ALA A C 1
ATOM 568 O O . ALA A 1 81 ? -15.713 -4.931 18.185 1.00 66.81 81 ALA A O 1
ATOM 569 N N . ASN A 1 82 ? -15.049 -3.317 16.771 1.00 65.81 82 ASN A N 1
ATOM 570 C CA . ASN A 1 82 ? -15.443 -2.199 17.624 1.00 65.81 82 ASN A CA 1
ATOM 571 C C . ASN A 1 82 ? -16.972 -2.018 17.688 1.00 65.81 82 ASN A C 1
ATOM 573 O O . ASN A 1 82 ? -17.508 -1.747 18.758 1.00 65.81 82 ASN A O 1
ATOM 577 N N . TYR A 1 83 ? -17.688 -2.232 16.579 1.00 61.19 83 TYR A N 1
ATOM 578 C CA . TYR A 1 83 ? -19.157 -2.169 16.552 1.00 61.19 83 TYR A CA 1
ATOM 579 C C . TYR A 1 83 ? -19.827 -3.272 17.390 1.00 61.19 83 TYR A C 1
ATOM 581 O O . TYR A 1 83 ? -20.865 -3.021 17.992 1.00 61.19 83 TYR A O 1
ATOM 589 N N . SER A 1 84 ? -19.226 -4.461 17.509 1.00 57.19 84 SER A N 1
ATOM 590 C CA . SER A 1 84 ? -19.742 -5.547 18.364 1.00 57.19 84 SER A CA 1
ATOM 591 C C . SER A 1 84 ? -19.618 -5.305 19.877 1.00 57.19 84 SER A C 1
ATOM 593 O O . SER A 1 84 ? -20.156 -6.096 20.640 1.00 57.19 84 SER A O 1
ATOM 595 N N . ARG A 1 85 ? -18.916 -4.256 20.332 1.00 52.03 85 ARG A N 1
ATOM 596 C CA . ARG A 1 85 ? -18.839 -3.878 21.760 1.00 52.03 85 ARG A CA 1
ATOM 597 C C . ARG A 1 85 ? -19.846 -2.803 22.179 1.00 52.03 85 ARG A C 1
ATOM 599 O O . ARG A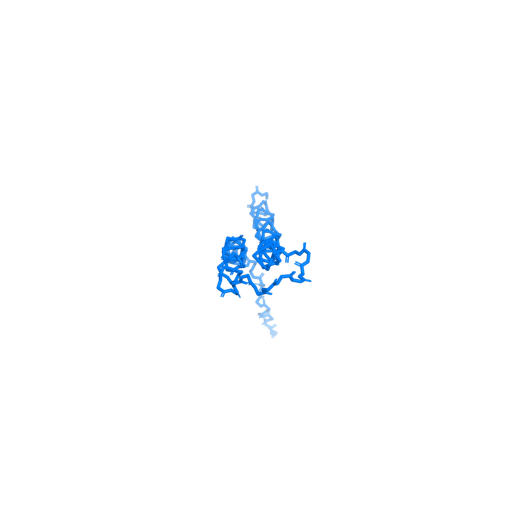 1 85 ? -19.914 -2.496 23.364 1.00 52.03 85 ARG A O 1
ATOM 606 N N . ALA A 1 86 ? -20.558 -2.193 21.231 1.00 54.38 86 ALA A N 1
ATOM 607 C CA . ALA A 1 86 ? -21.442 -1.052 21.479 1.00 54.38 86 ALA A CA 1
ATOM 608 C C . ALA A 1 86 ? -22.945 -1.406 21.480 1.00 54.38 86 ALA A C 1
ATOM 610 O O . ALA A 1 86 ? -23.768 -0.498 21.587 1.00 54.38 86 ALA A O 1
ATOM 611 N N . GLY A 1 87 ? -23.298 -2.689 21.346 1.00 43.19 87 GLY A N 1
ATOM 612 C CA . GLY A 1 87 ? -24.659 -3.219 21.500 1.00 43.19 87 GLY A CA 1
ATOM 613 C C . GLY A 1 87 ? -24.680 -4.322 22.542 1.00 43.19 87 GLY A C 1
ATOM 614 O O . GLY A 1 87 ? -25.731 -4.460 23.200 1.00 43.19 87 GLY A O 1
#

Foldseek 3Di:
DDDPPPPPPDPPLVQLVVQLVQLQCLLPVLLVVLQVVLVVVPQPDDDDPDRSNVVSNVRSNVRSVVSPVSNVVSVVVSVVVVVVVPD

Radius of gyration: 21.16 Å; chains: 1; bounding box: 45×38×66 Å

Secondary structure (DSSP, 8-state):
------------THHHHHHHHHHHHHHHHHHHHHHHHHHHH----TT-SS-HHHHHHHHHHHHHHHHHHHHHHHHHHHHHHHHTT--

Sequence (87 aa):
MSEDHSPAAHPDPSRGVRSIILGSLLAVLAPLGGFLGGSMAGTSGPLDDVDPLVVWLVVGMVIGGIGVAIAVRGGLLWVRANYSRAG

pLDDT: mean 71.67, std 10.53, range [43.19, 87.38]

Organism: NCBI:txid1259133